Protein AF-A0A3C0IN66-F1 (afdb_monomer)

Secondary structure (DSSP, 8-state):
-------S---SS--TT--GGG--------HHHHHHHHHHHHHHS---B-HHHHHHHHHHHHTGGG--TT--------SBGGGGTTTTT-HHHHHHTT-S----HHHHHHTTTTS----B-TTS-HHHHHHHHHHHT-SEEEEEETTEEEEEEETT-

Structure (mmCIF, N/CA/C/O backbone):
data_AF-A0A3C0IN66-F1
#
_entry.id   AF-A0A3C0IN66-F1
#
loop_
_atom_site.group_PDB
_atom_site.id
_atom_site.type_symbol
_atom_site.label_atom_id
_atom_site.label_alt_id
_atom_site.label_comp_id
_atom_site.label_asym_id
_atom_site.label_entity_id
_atom_site.label_seq_id
_atom_site.pdbx_PDB_ins_code
_atom_site.Cartn_x
_atom_site.Cartn_y
_atom_site.Cartn_z
_atom_site.occupancy
_atom_site.B_iso_or_equiv
_atom_site.auth_seq_id
_atom_site.auth_comp_id
_atom_site.auth_asym_id
_atom_site.auth_atom_id
_atom_site.pdbx_PDB_model_num
ATOM 1 N N . VAL A 1 1 ? 10.793 20.021 -8.475 1.00 52.59 1 VAL A N 1
ATOM 2 C CA . VAL A 1 1 ? 10.929 18.643 -7.956 1.00 52.59 1 VAL A CA 1
ATOM 3 C C . VAL A 1 1 ? 9.910 18.476 -6.844 1.00 52.59 1 VAL A C 1
ATOM 5 O O . VAL A 1 1 ? 9.928 19.275 -5.914 1.00 52.59 1 VAL A O 1
ATOM 8 N N . HIS A 1 2 ? 8.963 17.547 -6.983 1.00 58.25 2 HIS A N 1
ATOM 9 C CA . HIS A 1 2 ? 8.057 17.203 -5.886 1.00 58.25 2 HIS A CA 1
ATOM 10 C C . HIS A 1 2 ? 8.738 16.137 -5.024 1.00 58.25 2 HIS A C 1
ATOM 12 O O . HIS A 1 2 ? 9.282 15.193 -5.594 1.00 58.25 2 HIS A O 1
ATOM 18 N N . PRO A 1 3 ? 8.756 16.277 -3.690 1.00 66.19 3 PRO A N 1
ATOM 19 C CA . PRO A 1 3 ? 9.282 15.228 -2.830 1.00 66.19 3 PRO A CA 1
ATOM 20 C C . PRO A 1 3 ? 8.406 13.977 -2.962 1.00 66.19 3 PRO A C 1
ATOM 22 O O . PRO A 1 3 ? 7.180 14.077 -2.906 1.00 66.19 3 PRO A O 1
ATOM 25 N N . TYR A 1 4 ? 9.043 12.823 -3.138 1.00 74.00 4 TYR A N 1
ATOM 26 C CA . TYR A 1 4 ? 8.406 11.509 -3.174 1.00 74.00 4 TYR A CA 1
ATOM 27 C C . TYR A 1 4 ? 8.953 10.638 -2.040 1.00 74.00 4 TYR A C 1
ATOM 29 O O . TYR A 1 4 ? 10.041 10.883 -1.512 1.00 74.00 4 TYR A O 1
ATOM 37 N N . ILE A 1 5 ? 8.154 9.668 -1.606 1.00 75.06 5 ILE A N 1
ATOM 38 C CA . ILE A 1 5 ? 8.457 8.800 -0.460 1.00 75.06 5 ILE A CA 1
ATOM 39 C C . ILE A 1 5 ? 9.128 7.505 -0.927 1.00 75.06 5 ILE A C 1
ATOM 41 O O . ILE A 1 5 ? 9.849 6.873 -0.151 1.00 75.06 5 ILE A O 1
ATOM 45 N N . SER A 1 6 ? 8.902 7.100 -2.178 1.00 71.75 6 SER A N 1
ATOM 46 C CA . SER A 1 6 ? 9.569 5.948 -2.769 1.00 71.75 6 SER A CA 1
ATOM 47 C C . SER A 1 6 ? 11.091 6.102 -2.787 1.00 71.75 6 SER A C 1
ATOM 49 O O . SER A 1 6 ? 11.629 7.150 -3.124 1.00 71.75 6 SER A O 1
ATOM 51 N N . GLU A 1 7 ? 11.807 5.036 -2.443 1.00 78.50 7 GLU A N 1
ATOM 52 C CA . GLU A 1 7 ? 13.271 5.044 -2.374 1.00 78.50 7 GLU A CA 1
ATOM 53 C C . GLU A 1 7 ? 13.877 4.241 -3.526 1.00 78.50 7 GLU A C 1
ATOM 55 O O . GLU A 1 7 ? 13.373 3.174 -3.884 1.00 78.50 7 GLU A O 1
ATOM 60 N N . GLY A 1 8 ? 14.999 4.731 -4.058 1.00 76.00 8 GLY A N 1
ATOM 61 C CA . GLY A 1 8 ? 15.850 3.992 -4.994 1.00 76.00 8 GLY A CA 1
ATOM 62 C C . GLY A 1 8 ? 15.572 4.210 -6.483 1.00 76.00 8 GLY A C 1
ATOM 63 O O . GLY A 1 8 ? 16.210 3.547 -7.293 1.00 76.00 8 GLY A O 1
ATOM 64 N N . PHE A 1 9 ? 14.653 5.103 -6.859 1.00 80.56 9 PHE A N 1
ATOM 65 C CA . PHE A 1 9 ? 14.418 5.487 -8.255 1.00 80.56 9 PHE A CA 1
ATOM 66 C C . PHE A 1 9 ? 13.872 6.919 -8.364 1.00 80.56 9 PHE A C 1
ATOM 68 O O . PHE A 1 9 ? 13.266 7.425 -7.420 1.00 80.56 9 PHE A O 1
ATOM 75 N N . GLY A 1 10 ? 14.086 7.544 -9.527 1.00 82.31 10 GLY A N 1
ATOM 76 C CA . GLY A 1 10 ? 13.829 8.967 -9.764 1.00 82.31 10 GLY A CA 1
ATOM 77 C C . GLY A 1 10 ? 15.018 9.835 -9.348 1.00 82.31 10 GLY A C 1
ATOM 78 O O . GLY A 1 10 ? 15.643 9.568 -8.329 1.00 82.31 10 GLY A O 1
ATOM 79 N N . GLU A 1 11 ? 15.330 10.847 -10.153 1.00 82.25 11 GLU A N 1
ATOM 80 C CA . GLU A 1 11 ? 16.369 11.850 -9.892 1.00 82.25 11 GLU A CA 1
ATOM 81 C C . GLU A 1 11 ? 15.915 13.201 -10.459 1.00 82.25 11 GLU A C 1
ATOM 83 O O . GLU A 1 11 ? 15.047 13.262 -11.338 1.00 82.25 11 GLU A O 1
ATOM 88 N N . ASP A 1 12 ? 16.484 14.299 -9.962 1.00 84.00 12 ASP A N 1
ATOM 89 C CA . ASP A 1 12 ? 16.214 15.652 -10.464 1.00 84.00 12 ASP A CA 1
ATOM 90 C C . ASP A 1 12 ? 17.109 16.064 -11.648 1.00 84.00 12 ASP A C 1
ATOM 92 O O . ASP A 1 12 ? 16.958 17.160 -12.196 1.00 84.00 12 ASP A O 1
ATOM 96 N N . PHE A 1 13 ? 17.986 15.162 -12.087 1.00 87.50 13 PHE A N 1
ATOM 97 C CA . PHE A 1 13 ? 18.845 15.297 -13.256 1.00 87.50 13 PHE A CA 1
ATOM 98 C C . PHE A 1 13 ? 18.837 14.012 -14.096 1.00 87.50 13 PHE A C 1
ATOM 100 O O . PHE A 1 13 ? 18.349 12.968 -13.669 1.00 87.50 13 PHE A O 1
ATOM 107 N N . VAL A 1 14 ? 19.388 14.088 -15.311 1.00 87.94 14 VAL A N 1
ATOM 108 C CA . VAL A 1 14 ? 19.568 12.928 -16.195 1.00 87.94 14 VAL A CA 1
ATOM 109 C C . VAL A 1 14 ? 21.000 12.401 -16.036 1.00 87.94 14 VAL A C 1
ATOM 111 O O . VAL A 1 14 ? 21.933 13.137 -16.366 1.00 87.94 14 VAL A O 1
ATOM 114 N N . PRO A 1 15 ? 21.208 11.169 -15.536 1.00 90.56 15 PRO A N 1
ATOM 115 C CA . PRO A 1 15 ? 22.543 10.588 -15.401 1.00 90.56 15 PRO A CA 1
ATOM 116 C C . PRO A 1 15 ? 23.244 10.379 -16.752 1.00 90.56 15 PRO A C 1
ATOM 118 O O . PRO A 1 15 ? 22.599 10.060 -17.745 1.00 90.56 15 PRO A O 1
ATOM 121 N N . GLU A 1 16 ? 24.577 10.479 -16.796 1.00 94.81 16 GLU A N 1
ATOM 122 C CA . GLU A 1 16 ? 25.351 10.273 -18.038 1.00 94.81 16 GLU A CA 1
ATOM 123 C C . GLU A 1 16 ? 25.232 8.847 -18.597 1.00 94.81 16 GLU A C 1
ATOM 125 O O . GLU A 1 16 ? 25.336 8.633 -19.801 1.00 94.81 16 GLU A O 1
ATOM 130 N N . ASN A 1 17 ? 24.999 7.863 -17.726 1.00 93.12 17 ASN A N 1
ATOM 131 C CA . ASN A 1 17 ? 24.793 6.466 -18.104 1.00 93.12 17 ASN A CA 1
ATOM 132 C C . ASN A 1 17 ? 23.333 6.142 -18.466 1.00 93.12 17 ASN A C 1
ATOM 134 O O . ASN A 1 17 ? 22.985 4.966 -18.572 1.00 93.12 17 ASN A O 1
ATOM 138 N N . TYR A 1 18 ? 22.476 7.154 -18.614 1.00 91.75 18 TYR A N 1
ATOM 139 C CA . TYR A 1 18 ? 21.074 6.985 -18.966 1.00 91.75 18 TYR A CA 1
ATOM 140 C C . TYR A 1 18 ? 20.843 7.236 -20.458 1.00 91.75 18 TYR A C 1
ATOM 142 O O . TYR A 1 18 ? 20.852 8.375 -20.926 1.00 91.75 18 TYR A O 1
ATOM 150 N N . ASP A 1 19 ? 20.605 6.162 -21.207 1.00 95.12 19 ASP A N 1
ATOM 151 C CA . ASP A 1 19 ? 20.274 6.235 -22.628 1.00 95.12 19 ASP A CA 1
ATOM 152 C C . ASP A 1 19 ? 18.750 6.268 -22.820 1.00 95.12 19 ASP A C 1
ATOM 154 O O . ASP A 1 19 ? 18.067 5.254 -22.698 1.00 95.12 19 ASP A O 1
ATOM 158 N N . MET A 1 20 ? 18.199 7.447 -23.120 1.00 93.12 20 MET A N 1
ATOM 159 C CA . MET A 1 20 ? 16.764 7.606 -23.390 1.00 93.12 20 MET A CA 1
ATOM 160 C C . MET A 1 20 ? 16.325 6.975 -24.716 1.00 93.12 20 MET A C 1
ATOM 162 O O . MET A 1 20 ? 15.134 6.744 -24.898 1.00 93.12 20 MET A O 1
ATOM 166 N N . SER A 1 21 ? 17.247 6.712 -25.650 1.00 96.38 21 SER A N 1
ATOM 167 C CA . SER A 1 21 ? 16.892 6.226 -26.991 1.00 96.38 21 SER A CA 1
ATOM 168 C C . SER A 1 21 ? 16.368 4.789 -27.000 1.00 96.38 21 SER A C 1
ATOM 170 O O . SER A 1 21 ? 15.714 4.388 -27.959 1.00 96.38 21 SER A O 1
ATOM 172 N N . VAL A 1 22 ? 16.615 4.036 -25.924 1.00 96.44 22 VAL A N 1
ATOM 173 C CA . VAL A 1 22 ? 16.161 2.648 -25.756 1.00 96.44 22 VAL A CA 1
ATOM 174 C C . VAL A 1 22 ? 14.875 2.528 -24.928 1.00 96.44 22 VAL A C 1
ATOM 176 O O . VAL A 1 22 ? 14.493 1.419 -24.562 1.00 96.44 22 VAL A O 1
ATOM 179 N N . ILE A 1 23 ? 14.224 3.649 -24.592 1.00 95.50 23 ILE A N 1
ATOM 180 C CA . ILE A 1 23 ? 13.008 3.678 -23.771 1.00 95.50 23 ILE A CA 1
ATOM 181 C C . ILE A 1 23 ? 11.822 4.152 -24.609 1.00 95.50 23 ILE A C 1
ATOM 183 O O . ILE A 1 23 ? 11.754 5.311 -25.012 1.00 95.50 23 ILE A O 1
ATOM 187 N N . ASP A 1 24 ? 10.847 3.266 -24.807 1.00 95.31 24 ASP A N 1
ATOM 188 C CA . ASP A 1 24 ? 9.656 3.557 -25.612 1.00 95.31 24 ASP A CA 1
ATOM 189 C C . ASP A 1 24 ? 8.560 4.314 -24.844 1.00 95.31 24 ASP A C 1
ATOM 191 O O . ASP A 1 24 ? 7.775 5.057 -25.434 1.00 95.31 24 ASP A O 1
ATOM 195 N N . HIS A 1 25 ? 8.452 4.098 -23.528 1.00 93.81 25 HIS A N 1
ATOM 196 C CA . HIS A 1 25 ? 7.342 4.616 -22.723 1.00 93.81 25 HIS A CA 1
ATOM 197 C C . HIS A 1 25 ? 7.734 4.840 -21.261 1.00 93.81 25 HIS A C 1
ATOM 199 O O . HIS A 1 25 ? 8.490 4.065 -20.678 1.00 93.81 25 HIS A O 1
ATOM 205 N N . PHE A 1 26 ? 7.139 5.866 -20.652 1.00 93.50 26 PHE A N 1
ATOM 206 C CA . PHE A 1 26 ? 7.241 6.162 -19.225 1.00 93.50 26 PHE A CA 1
ATOM 207 C C . PHE A 1 26 ? 5.872 6.036 -18.570 1.00 93.50 26 PHE A C 1
ATOM 209 O O . PHE A 1 26 ? 4.938 6.739 -18.949 1.00 93.50 26 PHE A O 1
ATOM 216 N N . GLU A 1 27 ? 5.771 5.181 -17.556 1.00 95.31 27 GLU A N 1
ATOM 217 C CA . GLU A 1 27 ? 4.560 5.034 -16.754 1.00 95.31 27 GLU A CA 1
ATOM 218 C C . GLU A 1 27 ? 4.784 5.622 -15.361 1.00 95.31 27 GLU A C 1
ATOM 220 O O . GLU A 1 27 ? 5.710 5.229 -14.650 1.00 95.31 27 GLU A O 1
ATOM 225 N N . GLN A 1 28 ? 3.946 6.583 -14.973 1.00 94.25 28 GLN A N 1
ATOM 226 C CA . GLN A 1 28 ? 4.019 7.201 -13.653 1.00 94.25 28 GLN A CA 1
ATOM 227 C C . GLN A 1 28 ? 3.127 6.446 -12.671 1.00 94.25 28 GLN A C 1
ATOM 229 O O . GLN A 1 28 ? 1.954 6.196 -12.938 1.00 94.25 28 GLN A O 1
ATOM 234 N N . VAL A 1 29 ? 3.682 6.118 -11.510 1.00 95.38 29 VAL A N 1
ATOM 235 C CA . VAL A 1 29 ? 2.978 5.417 -10.435 1.00 95.38 29 VAL A CA 1
ATOM 236 C C . VAL A 1 29 ? 3.032 6.278 -9.187 1.00 95.38 29 VAL A C 1
ATOM 238 O O . VAL A 1 29 ? 4.084 6.822 -8.850 1.00 95.38 29 VAL A O 1
ATOM 241 N N . THR A 1 30 ? 1.898 6.421 -8.504 1.00 94.81 30 THR A N 1
ATOM 242 C CA . THR A 1 30 ? 1.859 7.193 -7.262 1.00 94.81 30 THR A CA 1
ATOM 243 C C . THR A 1 30 ? 2.558 6.436 -6.136 1.00 94.81 30 THR A C 1
ATOM 245 O O . THR A 1 30 ? 2.569 5.202 -6.106 1.00 94.81 30 THR A O 1
ATOM 248 N N . ASP A 1 31 ? 3.088 7.173 -5.158 1.00 94.44 31 ASP A N 1
ATOM 249 C CA . ASP A 1 31 ? 3.663 6.574 -3.953 1.00 94.44 31 ASP A CA 1
ATOM 250 C C . ASP A 1 31 ? 2.671 5.589 -3.300 1.00 94.44 31 ASP A C 1
ATOM 252 O O . ASP A 1 31 ? 3.030 4.450 -2.986 1.00 94.44 31 ASP A O 1
ATOM 256 N N . LYS A 1 32 ? 1.405 5.990 -3.141 1.00 95.50 32 LYS A N 1
ATOM 257 C CA . LYS A 1 32 ? 0.370 5.146 -2.530 1.00 95.50 32 LYS A CA 1
ATOM 258 C C . LYS A 1 32 ? 0.206 3.826 -3.280 1.00 95.50 32 LYS A C 1
ATOM 260 O O . LYS A 1 32 ? 0.232 2.770 -2.647 1.00 95.50 32 LYS A O 1
ATOM 265 N N . ASP A 1 33 ? 0.063 3.878 -4.601 1.00 96.50 33 ASP A N 1
ATOM 266 C CA . ASP A 1 33 ? -0.223 2.683 -5.397 1.00 96.50 33 ASP A CA 1
ATOM 267 C C . ASP A 1 33 ? 0.969 1.722 -5.400 1.00 96.50 33 ASP A C 1
ATOM 269 O O . ASP A 1 33 ? 0.790 0.520 -5.201 1.00 96.50 33 ASP A O 1
ATOM 273 N N . GLY A 1 34 ? 2.196 2.244 -5.504 1.00 96.62 34 GLY A N 1
ATOM 274 C CA . GLY A 1 34 ? 3.408 1.432 -5.390 1.00 96.62 34 GLY A CA 1
ATOM 275 C C . GLY A 1 34 ? 3.543 0.752 -4.022 1.00 96.62 34 GLY A C 1
ATOM 276 O O . GLY A 1 34 ? 3.874 -0.433 -3.945 1.00 96.62 34 GLY A O 1
ATOM 277 N N . ALA A 1 35 ? 3.231 1.462 -2.931 1.00 96.19 35 ALA A N 1
ATOM 278 C CA . ALA A 1 35 ? 3.336 0.922 -1.575 1.00 96.19 35 ALA A CA 1
ATOM 279 C C . ALA A 1 35 ? 2.281 -0.159 -1.314 1.00 96.19 35 ALA A C 1
ATOM 281 O O . ALA A 1 35 ? 2.581 -1.211 -0.743 1.00 96.19 35 ALA A O 1
ATOM 282 N N . VAL A 1 36 ? 1.043 0.081 -1.758 1.00 96.69 36 VAL A N 1
ATOM 283 C CA . VAL A 1 36 ? -0.040 -0.904 -1.682 1.00 96.69 36 VAL A CA 1
ATOM 284 C C . VAL A 1 36 ? 0.313 -2.134 -2.514 1.00 96.69 36 VAL A C 1
ATOM 286 O O . VAL A 1 36 ? 0.163 -3.254 -2.024 1.00 96.69 36 VAL A O 1
ATOM 289 N N . MET A 1 37 ? 0.839 -1.950 -3.726 1.00 97.75 37 MET A N 1
ATOM 290 C CA . MET A 1 37 ? 1.210 -3.064 -4.592 1.00 97.75 37 MET A CA 1
ATOM 291 C C . MET A 1 37 ? 2.358 -3.901 -4.024 1.00 97.75 37 MET A C 1
ATOM 293 O O . MET A 1 37 ? 2.276 -5.124 -4.053 1.00 97.75 37 MET A O 1
ATOM 297 N N . ALA A 1 38 ? 3.383 -3.283 -3.429 1.00 97.25 38 ALA A N 1
ATOM 298 C CA . ALA A 1 38 ? 4.468 -4.023 -2.773 1.00 97.25 38 ALA A CA 1
ATOM 299 C C . ALA A 1 38 ? 3.928 -4.984 -1.696 1.00 97.25 38 ALA A C 1
ATOM 301 O O . ALA A 1 38 ? 4.325 -6.146 -1.616 1.00 97.25 38 ALA A O 1
ATOM 302 N N . ARG A 1 39 ? 2.947 -4.532 -0.902 1.00 97.44 39 ARG A N 1
ATOM 303 C CA . ARG A 1 39 ? 2.283 -5.380 0.100 1.00 97.44 39 ARG A CA 1
ATOM 304 C C . ARG A 1 39 ? 1.424 -6.474 -0.528 1.00 97.44 39 ARG A C 1
ATOM 306 O O . ARG A 1 39 ? 1.364 -7.573 0.021 1.00 97.44 39 ARG A O 1
ATOM 313 N N . ARG A 1 40 ? 0.743 -6.177 -1.638 1.00 97.81 40 ARG A N 1
ATOM 314 C CA . ARG A 1 40 ? -0.047 -7.166 -2.382 1.00 97.81 40 ARG A CA 1
ATOM 315 C C . ARG A 1 40 ? 0.844 -8.262 -2.946 1.00 97.81 40 ARG A C 1
ATOM 317 O O . ARG A 1 40 ? 0.556 -9.416 -2.683 1.00 97.81 40 ARG A O 1
ATOM 324 N N . LEU A 1 41 ? 1.968 -7.926 -3.578 1.00 98.19 41 LEU A N 1
ATOM 325 C CA . LEU A 1 41 ? 2.957 -8.904 -4.050 1.00 98.19 41 LEU A CA 1
ATOM 326 C C . LEU A 1 41 ? 3.425 -9.844 -2.929 1.00 98.19 41 LEU A C 1
ATOM 328 O O . LEU A 1 41 ? 3.444 -11.060 -3.106 1.00 98.19 41 LEU A O 1
ATOM 332 N N . ALA A 1 42 ? 3.719 -9.310 -1.742 1.00 97.56 42 ALA A N 1
ATOM 333 C CA . ALA A 1 42 ? 4.112 -10.137 -0.604 1.00 97.56 42 ALA A CA 1
ATOM 334 C C . ALA A 1 42 ? 2.980 -11.057 -0.105 1.00 97.56 42 ALA A C 1
ATOM 336 O O . ALA A 1 42 ? 3.242 -12.182 0.314 1.00 97.56 42 ALA A O 1
ATOM 337 N N . LYS A 1 43 ? 1.727 -10.585 -0.129 1.00 97.50 43 LYS A N 1
ATOM 338 C CA . LYS A 1 43 ? 0.563 -11.304 0.414 1.00 97.50 43 LYS A CA 1
ATOM 339 C C . LYS A 1 43 ? -0.069 -12.294 -0.569 1.00 97.50 43 LYS A C 1
ATOM 341 O O . LYS A 1 43 ? -0.526 -13.349 -0.145 1.00 97.50 43 LYS A O 1
ATOM 346 N N . GLU A 1 44 ? -0.161 -11.911 -1.835 1.00 98.25 44 GLU A N 1
ATOM 347 C CA . GLU A 1 44 ? -0.859 -12.629 -2.906 1.00 98.25 44 GLU A CA 1
ATOM 348 C C . GLU A 1 44 ? 0.103 -13.585 -3.625 1.00 98.25 44 GLU A C 1
ATOM 350 O O . GLU A 1 44 ? -0.255 -14.735 -3.855 1.00 98.25 44 GLU A O 1
ATOM 355 N N . GLU A 1 45 ? 1.346 -13.155 -3.871 1.00 97.38 45 GLU A N 1
ATOM 356 C CA . GLU A 1 45 ? 2.334 -13.911 -4.661 1.00 97.38 45 GLU A CA 1
ATOM 357 C C . GLU A 1 45 ? 3.501 -14.466 -3.821 1.00 97.38 45 GLU A C 1
ATOM 359 O O . GLU A 1 45 ? 4.365 -15.178 -4.329 1.00 97.38 45 GLU A O 1
ATOM 364 N N . GLY A 1 46 ? 3.576 -14.133 -2.526 1.00 97.19 46 GLY A N 1
ATOM 365 C CA . GLY A 1 46 ? 4.689 -14.538 -1.654 1.00 97.19 46 GLY A CA 1
ATOM 366 C C . GLY A 1 46 ? 6.020 -13.844 -1.973 1.00 97.19 46 GLY A C 1
ATOM 367 O O . GLY A 1 46 ? 7.075 -14.271 -1.499 1.00 97.19 46 GLY A O 1
ATOM 368 N N . LEU A 1 47 ? 5.992 -12.768 -2.763 1.00 97.69 47 LEU A N 1
ATOM 369 C CA . LEU A 1 47 ? 7.176 -12.026 -3.188 1.00 97.69 47 LEU A CA 1
ATOM 370 C C . LEU A 1 47 ? 7.450 -10.870 -2.223 1.00 97.69 47 LEU A C 1
ATOM 372 O O . LEU A 1 47 ? 6.901 -9.778 -2.350 1.00 97.69 47 LEU A O 1
ATOM 376 N N . PHE A 1 48 ? 8.314 -11.106 -1.234 1.00 97.50 48 PHE A N 1
ATOM 377 C CA . PHE A 1 48 ? 8.678 -10.098 -0.236 1.00 97.50 48 PHE A CA 1
ATOM 378 C C . PHE A 1 48 ? 9.750 -9.127 -0.768 1.00 97.50 48 PHE A C 1
ATOM 380 O O . PHE A 1 48 ? 10.932 -9.211 -0.432 1.00 97.50 48 PHE A O 1
ATOM 387 N N . CYS A 1 49 ? 9.335 -8.202 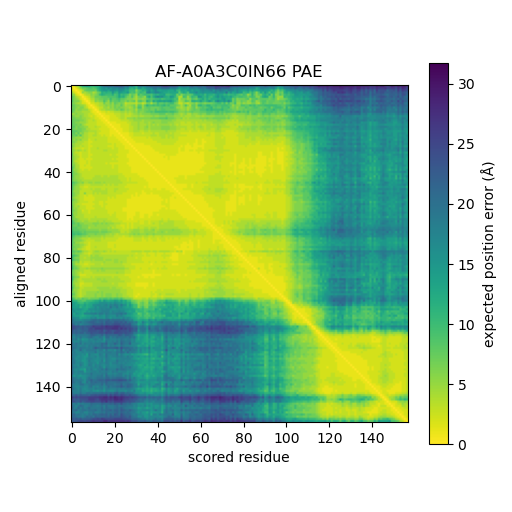-1.631 1.00 97.06 49 CYS A N 1
ATOM 388 C CA . CYS A 1 49 ? 10.198 -7.258 -2.350 1.00 97.06 49 CYS A CA 1
ATOM 389 C C . CYS A 1 49 ? 10.120 -5.821 -1.807 1.00 97.06 49 CYS A C 1
ATOM 391 O O . CYS A 1 49 ? 9.307 -5.500 -0.938 1.00 97.06 49 CYS A O 1
ATOM 393 N N . GLY A 1 50 ? 10.992 -4.940 -2.292 1.00 95.69 50 GLY A N 1
ATOM 394 C CA . GLY A 1 50 ? 10.976 -3.528 -1.924 1.00 95.69 50 GLY A CA 1
ATOM 395 C C . GLY A 1 50 ? 9.836 -2.709 -2.527 1.00 95.69 50 GLY A C 1
ATOM 396 O O . GLY A 1 50 ? 9.024 -3.185 -3.320 1.00 95.69 50 GLY A O 1
ATOM 397 N N . TYR A 1 51 ? 9.805 -1.429 -2.154 1.00 94.94 51 TYR A N 1
ATOM 398 C CA . TYR A 1 51 ? 8.809 -0.462 -2.627 1.00 94.94 51 TYR A CA 1
ATOM 399 C C . TYR A 1 51 ? 8.858 -0.303 -4.157 1.00 94.94 51 TYR A C 1
ATOM 401 O O . TYR A 1 51 ? 7.834 -0.400 -4.829 1.00 94.94 51 TYR A O 1
ATOM 409 N N . SER A 1 52 ? 10.053 -0.159 -4.732 1.00 96.12 52 SER A N 1
ATOM 410 C CA . SER A 1 52 ? 10.240 0.015 -6.180 1.00 96.12 52 SER A CA 1
ATOM 411 C C . SER A 1 52 ? 9.698 -1.154 -7.011 1.00 96.12 52 SER A C 1
ATOM 413 O O . SER A 1 52 ? 9.204 -0.943 -8.116 1.00 96.12 52 SER A O 1
ATOM 415 N N . ALA A 1 53 ? 9.729 -2.377 -6.476 1.00 97.06 53 ALA A N 1
ATOM 416 C CA . ALA A 1 53 ? 9.126 -3.546 -7.112 1.00 97.06 53 ALA A CA 1
ATOM 417 C C . ALA A 1 53 ? 7.593 -3.445 -7.162 1.00 97.06 53 ALA A C 1
ATOM 419 O O . ALA A 1 53 ? 6.990 -3.724 -8.198 1.00 97.06 53 ALA A O 1
ATOM 420 N N . GLY A 1 54 ? 6.975 -2.958 -6.081 1.00 97.12 54 GLY A N 1
ATOM 421 C CA . GLY A 1 54 ? 5.553 -2.619 -6.066 1.00 97.12 54 GLY A CA 1
ATOM 422 C C . GLY A 1 54 ? 5.198 -1.578 -7.125 1.00 97.12 54 GLY A C 1
ATOM 423 O O . GLY A 1 54 ? 4.255 -1.787 -7.884 1.00 97.12 54 GLY A O 1
ATOM 424 N N . SER A 1 55 ? 5.986 -0.504 -7.244 1.00 97.31 55 SER A N 1
ATOM 425 C CA . SER A 1 55 ? 5.782 0.512 -8.285 1.00 97.31 55 SER A CA 1
ATOM 426 C C . SER A 1 55 ? 5.955 -0.051 -9.700 1.00 97.31 55 SER A C 1
ATOM 428 O O . SER A 1 55 ? 5.130 0.223 -10.563 1.00 97.31 55 SER A O 1
ATOM 430 N N . CYS A 1 56 ? 6.972 -0.886 -9.939 1.00 97.25 56 CYS A N 1
ATOM 431 C CA . CYS A 1 56 ? 7.189 -1.545 -11.231 1.00 97.25 56 CYS A CA 1
ATOM 432 C C . CYS A 1 56 ? 5.978 -2.396 -11.643 1.00 97.25 56 CYS A C 1
ATOM 434 O O . CYS A 1 56 ? 5.456 -2.252 -12.750 1.00 97.25 56 CYS A O 1
ATOM 436 N N . PHE A 1 57 ? 5.484 -3.238 -10.733 1.00 97.75 57 PHE A N 1
ATOM 437 C CA . PHE A 1 57 ? 4.349 -4.111 -11.023 1.00 97.75 57 PHE A CA 1
ATOM 438 C C . PHE A 1 57 ? 3.031 -3.336 -11.146 1.00 97.75 57 PHE A C 1
ATOM 440 O O . PHE A 1 57 ? 2.197 -3.645 -11.992 1.00 97.75 57 PHE A O 1
ATOM 447 N N . GLN A 1 58 ? 2.845 -2.282 -10.353 1.00 98.12 58 GLN A N 1
ATOM 448 C CA . GLN A 1 58 ? 1.692 -1.395 -10.481 1.00 98.12 58 GLN A CA 1
ATOM 449 C C . GLN A 1 58 ? 1.684 -0.661 -11.832 1.00 98.12 58 GLN A C 1
ATOM 451 O O . GLN A 1 58 ? 0.629 -0.556 -12.456 1.00 98.12 58 GLN A O 1
ATOM 456 N N . GLY A 1 59 ? 2.849 -0.218 -12.316 1.00 97.56 59 GLY A N 1
ATOM 457 C CA . GLY A 1 59 ? 2.993 0.362 -13.653 1.00 97.56 59 GLY A CA 1
ATOM 458 C C . GLY A 1 59 ? 2.613 -0.632 -14.753 1.00 97.56 59 GLY A C 1
ATOM 459 O O . GLY A 1 59 ? 1.887 -0.280 -15.679 1.00 97.56 59 GLY A O 1
ATOM 460 N N . LEU A 1 60 ? 2.996 -1.906 -14.608 1.00 96.94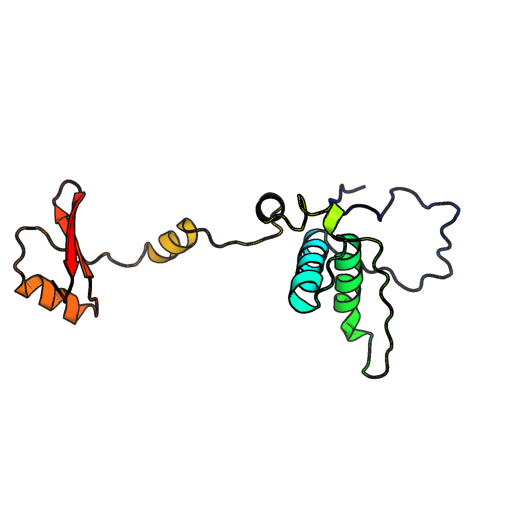 60 LEU A N 1
ATOM 461 C CA . LEU A 1 60 ? 2.521 -2.969 -15.496 1.00 96.94 60 LEU A CA 1
ATOM 462 C C . LEU A 1 60 ? 0.985 -3.078 -15.485 1.00 96.94 60 LEU A C 1
ATOM 464 O O . LEU A 1 60 ? 0.366 -3.107 -16.547 1.00 96.94 60 LEU A O 1
ATOM 468 N N . LEU A 1 61 ? 0.347 -3.091 -14.311 1.00 96.81 61 LEU A N 1
ATOM 469 C CA . LEU A 1 61 ? -1.117 -3.180 -14.234 1.00 96.81 61 LEU A CA 1
ATOM 470 C C . LEU A 1 61 ? -1.832 -1.971 -14.860 1.00 96.81 61 LEU A C 1
ATOM 472 O O . LEU A 1 61 ? -2.920 -2.138 -15.411 1.00 96.81 61 LEU A O 1
ATOM 476 N N . GLN A 1 62 ? -1.234 -0.777 -14.807 1.00 97.56 62 GLN A N 1
ATOM 477 C CA . GLN A 1 62 ? -1.737 0.418 -15.500 1.00 97.56 62 GLN A CA 1
ATOM 478 C C . GLN A 1 62 ? -1.655 0.283 -17.027 1.00 97.56 62 GLN A C 1
ATOM 480 O O . GLN A 1 62 ? -2.498 0.817 -17.743 1.00 97.56 62 GLN A O 1
ATOM 485 N N . LEU A 1 63 ? -0.682 -0.483 -17.524 1.00 96.12 63 LEU A N 1
ATOM 486 C CA . LEU A 1 63 ? -0.455 -0.737 -18.946 1.00 96.12 63 LEU A CA 1
ATOM 487 C C . LEU A 1 63 ? -1.172 -1.981 -19.483 1.00 96.12 63 LEU A C 1
ATOM 489 O O . LEU A 1 63 ? -0.987 -2.313 -20.652 1.00 96.12 63 LEU A O 1
ATOM 493 N N . LYS A 1 64 ? -1.998 -2.659 -18.677 1.00 94.75 64 LYS A N 1
ATOM 494 C CA . LYS A 1 64 ? -2.658 -3.923 -19.053 1.00 94.75 64 LYS A CA 1
ATOM 495 C C . LYS A 1 64 ? -3.401 -3.862 -20.395 1.00 94.75 64 LYS A C 1
ATOM 497 O O . LYS A 1 64 ? -3.419 -4.847 -21.116 1.00 94.75 64 LYS A O 1
ATOM 502 N N . ASP A 1 65 ? -3.970 -2.707 -20.746 1.00 95.69 65 ASP A N 1
ATOM 503 C CA . ASP A 1 65 ? -4.759 -2.534 -21.973 1.00 95.69 65 ASP A CA 1
ATOM 504 C C . ASP A 1 65 ? -3.876 -2.468 -23.238 1.00 95.69 65 ASP A C 1
ATOM 506 O O . ASP A 1 65 ? -4.385 -2.497 -24.356 1.00 95.69 65 ASP A O 1
ATOM 510 N N . LYS A 1 66 ? -2.547 -2.381 -23.074 1.00 94.88 66 LYS A N 1
ATOM 511 C CA . LYS A 1 66 ? -1.554 -2.467 -24.157 1.00 94.88 66 LYS A CA 1
ATOM 512 C C . LYS A 1 66 ? -1.017 -3.887 -24.368 1.00 94.88 66 LYS A C 1
ATOM 514 O O . LYS A 1 66 ? -0.152 -4.073 -25.219 1.00 94.88 66 LYS A O 1
ATOM 519 N N . LEU A 1 67 ? -1.473 -4.854 -23.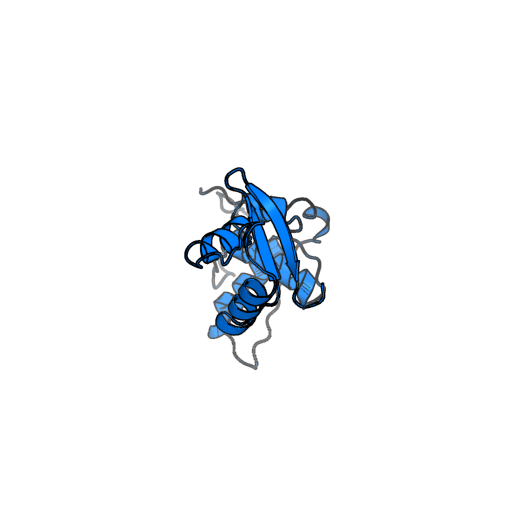576 1.00 95.31 67 LEU A N 1
ATOM 520 C CA . LEU A 1 67 ? -0.983 -6.228 -23.580 1.00 95.31 67 LEU A CA 1
ATOM 521 C C . LEU A 1 67 ? -2.095 -7.179 -24.014 1.00 95.31 67 LEU A C 1
ATOM 523 O O . LEU A 1 67 ? -3.272 -6.954 -23.733 1.00 95.31 67 LEU A O 1
ATOM 527 N N . ASP A 1 68 ? -1.705 -8.257 -24.679 1.00 95.50 68 ASP A N 1
ATOM 528 C CA . ASP A 1 68 ? -2.597 -9.340 -25.083 1.00 95.50 68 ASP A CA 1
ATOM 529 C C . ASP A 1 68 ? -2.196 -10.672 -24.430 1.00 95.50 68 ASP A C 1
ATOM 531 O O . ASP A 1 68 ? -1.220 -10.765 -23.685 1.00 95.50 68 ASP A O 1
ATOM 535 N N . GLU A 1 69 ? -2.957 -11.727 -24.713 1.00 95.38 69 GLU A N 1
ATOM 536 C CA . GLU A 1 69 ? -2.725 -13.070 -24.168 1.00 95.38 69 GLU A CA 1
ATOM 537 C C . GLU A 1 69 ? -1.403 -13.719 -24.615 1.00 95.38 69 GLU A C 1
ATOM 539 O O . GLU A 1 69 ? -0.947 -14.671 -23.985 1.00 95.38 69 GLU A O 1
ATOM 544 N N . ASN A 1 70 ? -0.778 -13.209 -25.680 1.00 97.06 70 ASN A N 1
ATOM 545 C CA . ASN A 1 70 ? 0.490 -13.715 -26.210 1.00 97.06 70 ASN A CA 1
ATOM 546 C C . ASN A 1 70 ? 1.694 -12.905 -25.707 1.00 97.06 70 ASN A C 1
ATOM 548 O O . ASN A 1 70 ? 2.845 -13.259 -25.976 1.00 97.06 70 ASN A O 1
ATOM 552 N N . SER A 1 71 ? 1.442 -11.814 -24.988 1.00 96.69 71 SER A N 1
ATOM 553 C CA . SER A 1 71 ? 2.467 -10.912 -24.490 1.00 96.69 71 SER A CA 1
ATOM 554 C C . SER A 1 71 ? 3.238 -11.551 -23.336 1.00 96.69 71 SER A C 1
ATOM 556 O O . SER A 1 71 ? 2.661 -12.010 -22.351 1.00 96.69 71 SER A O 1
ATOM 558 N N . VAL A 1 72 ? 4.570 -11.531 -23.422 1.00 96.75 72 VAL A N 1
ATOM 559 C CA . VAL A 1 72 ? 5.458 -11.933 -22.324 1.00 96.75 72 VAL A CA 1
ATOM 560 C C . VAL A 1 72 ? 6.071 -10.681 -21.724 1.00 96.75 72 VAL A C 1
ATOM 562 O O . VAL A 1 72 ? 6.811 -9.962 -22.393 1.00 96.75 72 VAL A O 1
ATOM 565 N N . VAL A 1 73 ? 5.776 -10.432 -20.451 1.00 96.31 73 VAL A N 1
ATOM 566 C CA . VAL A 1 73 ? 6.276 -9.262 -19.729 1.00 96.31 73 VAL A CA 1
ATOM 567 C C . VAL A 1 73 ? 7.291 -9.687 -18.684 1.00 96.31 73 VAL A C 1
ATOM 569 O O . VAL A 1 73 ? 7.075 -10.641 -17.939 1.00 96.31 73 VAL A O 1
ATOM 572 N N . VAL A 1 74 ? 8.392 -8.942 -18.608 1.00 97.25 74 VAL A N 1
ATOM 573 C CA . VAL A 1 74 ? 9.429 -9.129 -17.595 1.00 97.25 74 VAL A CA 1
ATOM 574 C C . VAL A 1 74 ? 9.483 -7.891 -16.707 1.00 97.25 74 VAL A C 1
ATOM 576 O O . VAL A 1 74 ? 9.736 -6.787 -17.184 1.00 97.25 74 VAL A O 1
ATOM 579 N N . CYS A 1 75 ? 9.268 -8.082 -15.405 1.00 96.62 75 CYS A N 1
ATOM 580 C CA . CYS A 1 75 ? 9.445 -7.051 -14.384 1.00 96.62 75 CYS A CA 1
ATOM 581 C C . CYS A 1 75 ? 10.735 -7.303 -13.600 1.00 96.62 75 CYS A C 1
ATOM 583 O O . CYS A 1 75 ? 11.016 -8.436 -13.209 1.00 96.62 75 CYS A O 1
ATOM 585 N N . VAL A 1 76 ? 11.498 -6.245 -13.325 1.00 96.75 76 VAL A N 1
ATOM 586 C CA . VAL A 1 76 ? 12.729 -6.325 -12.529 1.00 96.75 76 VAL A CA 1
ATOM 587 C C . VAL A 1 76 ? 12.446 -5.823 -11.117 1.00 96.75 76 VAL A C 1
ATOM 589 O O . VAL A 1 76 ? 12.037 -4.680 -10.923 1.00 96.75 76 VAL A O 1
ATOM 592 N N . PHE A 1 77 ? 12.664 -6.679 -10.118 1.00 96.44 77 PHE A N 1
ATOM 593 C CA . PHE A 1 77 ? 12.504 -6.333 -8.706 1.00 96.44 77 PHE A CA 1
ATOM 594 C C . PHE A 1 77 ? 13.873 -6.091 -8.076 1.00 96.44 77 PHE A C 1
ATOM 596 O O . PHE A 1 77 ? 14.697 -6.995 -7.971 1.00 96.44 77 PHE A O 1
ATOM 603 N N . HIS A 1 78 ? 14.111 -4.837 -7.700 1.00 94.25 78 HIS A N 1
ATOM 604 C CA . HIS A 1 78 ? 15.448 -4.314 -7.420 1.00 94.25 78 HIS A CA 1
ATOM 605 C C . HIS A 1 78 ? 16.040 -4.813 -6.099 1.00 94.25 78 HIS A C 1
ATOM 607 O O . HIS A 1 78 ? 17.251 -5.007 -6.000 1.00 94.25 78 HIS A O 1
ATOM 613 N N . ASP A 1 79 ? 15.203 -5.005 -5.076 1.00 95.00 79 ASP A N 1
ATOM 614 C CA . ASP A 1 79 ? 15.642 -5.429 -3.752 1.00 95.00 79 ASP A CA 1
ATOM 615 C C . ASP A 1 79 ? 14.538 -6.114 -2.921 1.00 95.00 79 ASP A C 1
ATOM 617 O O . ASP A 1 79 ? 13.394 -6.309 -3.345 1.00 95.00 79 ASP A O 1
ATOM 621 N N . HIS A 1 80 ? 14.925 -6.535 -1.715 1.00 94.81 80 HIS A N 1
ATOM 622 C CA . HIS A 1 80 ? 14.110 -7.331 -0.804 1.00 94.81 80 HIS A CA 1
ATOM 623 C C . HIS A 1 80 ? 13.380 -6.468 0.239 1.00 94.81 80 HIS A C 1
ATOM 625 O O . HIS A 1 80 ? 13.910 -5.478 0.746 1.00 94.81 80 HIS A O 1
ATOM 631 N N . GLY A 1 81 ? 12.187 -6.907 0.650 1.00 95.00 81 GLY A N 1
ATOM 632 C CA . GLY A 1 81 ? 11.289 -6.172 1.545 1.00 95.00 81 GLY A CA 1
ATOM 633 C C . GLY A 1 81 ? 11.822 -5.929 2.961 1.00 95.00 81 GLY A C 1
ATOM 634 O O . GLY A 1 81 ? 11.342 -5.033 3.658 1.00 95.00 81 GLY A O 1
ATOM 635 N N . SER A 1 82 ? 12.855 -6.664 3.387 1.00 95.50 82 SER A N 1
ATOM 636 C CA . SER A 1 82 ? 13.459 -6.548 4.727 1.00 95.50 82 SER A CA 1
ATOM 637 C C . SER A 1 82 ? 13.952 -5.136 5.060 1.00 95.50 82 SER A C 1
ATOM 639 O O . SER A 1 82 ? 13.894 -4.726 6.218 1.00 95.50 82 SER A O 1
ATOM 641 N N . ARG A 1 83 ? 14.381 -4.361 4.056 1.00 92.44 83 ARG A N 1
ATOM 642 C CA . ARG A 1 83 ? 14.816 -2.962 4.220 1.00 92.44 83 ARG A CA 1
ATOM 643 C C . ARG A 1 83 ? 13.667 -2.010 4.574 1.00 92.44 83 ARG A C 1
ATOM 645 O O . ARG A 1 83 ? 13.908 -0.924 5.096 1.00 92.44 83 ARG A O 1
ATOM 652 N N . TYR A 1 84 ? 12.424 -2.429 4.337 1.00 95.12 84 TYR A N 1
ATOM 653 C CA . TYR A 1 84 ? 11.222 -1.600 4.434 1.00 95.12 84 TYR A CA 1
ATOM 654 C C . TYR A 1 84 ? 10.226 -2.096 5.489 1.00 95.12 84 TYR A C 1
ATOM 656 O O . TYR A 1 84 ? 9.080 -1.645 5.506 1.00 95.12 84 TYR A O 1
ATOM 664 N N . VAL A 1 85 ? 10.650 -2.990 6.394 1.00 95.56 85 VAL A N 1
ATOM 665 C CA . VAL A 1 85 ? 9.804 -3.532 7.478 1.00 95.56 85 VAL A CA 1
ATOM 666 C C . VAL A 1 85 ? 9.207 -2.418 8.338 1.00 95.56 85 VAL A C 1
ATOM 668 O O . VAL A 1 85 ? 8.024 -2.447 8.649 1.00 95.56 85 VAL A O 1
ATOM 671 N N . GLY A 1 86 ? 10.001 -1.396 8.671 1.00 94.75 86 GLY A N 1
ATOM 672 C CA . GLY A 1 86 ? 9.537 -0.217 9.413 1.00 94.75 86 GLY A CA 1
ATOM 673 C C . GLY A 1 86 ? 8.820 0.843 8.566 1.00 94.75 86 GLY A C 1
ATOM 674 O O . GLY A 1 86 ? 8.508 1.906 9.093 1.00 94.75 86 GLY A O 1
ATOM 675 N N . LYS A 1 87 ? 8.613 0.593 7.266 1.00 94.25 87 LYS A N 1
ATOM 676 C CA . LYS A 1 87 ? 8.034 1.538 6.299 1.00 94.25 87 LYS A CA 1
ATOM 677 C C . LYS A 1 87 ? 6.790 0.942 5.638 1.00 94.25 87 LYS A C 1
ATOM 679 O O . LYS A 1 87 ? 5.776 0.793 6.304 1.00 94.25 87 LYS A O 1
ATOM 684 N N . VAL A 1 88 ? 6.855 0.554 4.361 1.00 95.31 88 VAL A N 1
ATOM 685 C CA . VAL A 1 88 ? 5.686 0.092 3.582 1.00 95.31 88 VAL A CA 1
ATOM 686 C C . VAL A 1 88 ? 5.002 -1.133 4.204 1.00 95.31 88 VAL A C 1
ATOM 688 O O . VAL A 1 88 ? 3.792 -1.307 4.086 1.00 95.31 88 VAL A O 1
ATOM 691 N N . TYR A 1 89 ? 5.765 -1.965 4.918 1.00 96.00 89 TYR A N 1
ATOM 692 C CA . TYR A 1 89 ? 5.256 -3.147 5.617 1.00 96.00 89 TYR A CA 1
ATOM 693 C C . TYR A 1 89 ? 4.772 -2.864 7.047 1.00 96.00 89 TYR A C 1
ATOM 695 O O . TYR A 1 89 ? 4.304 -3.774 7.725 1.00 96.00 89 TYR A O 1
ATOM 703 N N . ASN A 1 90 ? 4.846 -1.613 7.502 1.00 96.00 90 ASN A N 1
ATOM 704 C CA . ASN A 1 90 ? 4.323 -1.165 8.782 1.00 96.00 90 ASN A CA 1
ATOM 705 C C . ASN A 1 90 ? 2.985 -0.435 8.574 1.00 96.00 90 ASN A C 1
ATOM 707 O O . ASN A 1 90 ? 2.912 0.588 7.893 1.00 96.00 90 ASN A O 1
ATOM 711 N N . ASP A 1 91 ? 1.916 -0.950 9.181 1.00 94.69 91 ASP A N 1
ATOM 712 C CA . ASP A 1 91 ? 0.568 -0.385 9.037 1.00 94.69 91 ASP A CA 1
ATOM 713 C C . ASP A 1 91 ? 0.471 1.047 9.555 1.00 94.69 91 ASP A C 1
ATOM 715 O O . ASP A 1 91 ? -0.143 1.891 8.906 1.00 94.69 91 ASP A O 1
ATOM 719 N N . GLN A 1 92 ? 1.112 1.342 10.686 1.00 92.44 92 GLN A N 1
ATOM 720 C CA . GLN A 1 92 ? 1.122 2.682 11.265 1.00 92.44 92 GLN A CA 1
ATOM 721 C C . GLN A 1 92 ? 1.776 3.686 10.313 1.00 92.44 92 GLN A C 1
ATOM 723 O O . GLN A 1 92 ? 1.192 4.726 10.016 1.00 92.44 92 GLN A O 1
ATOM 728 N N . TRP A 1 93 ? 2.935 3.334 9.755 1.00 94.06 93 TRP A N 1
ATOM 729 C CA . TRP A 1 93 ? 3.642 4.166 8.780 1.00 94.06 93 TRP A CA 1
ATOM 730 C C . TRP A 1 93 ? 2.797 4.450 7.530 1.00 94.06 93 TRP A C 1
ATOM 732 O O . TRP A 1 93 ? 2.804 5.573 7.017 1.00 94.06 93 TRP A O 1
ATOM 742 N N . MET A 1 94 ? 2.058 3.441 7.055 1.00 94.69 94 MET A N 1
ATOM 743 C CA . MET A 1 94 ? 1.161 3.553 5.904 1.00 94.69 94 MET A CA 1
ATOM 744 C C . MET A 1 94 ? -0.064 4.428 6.204 1.00 94.69 94 MET A C 1
ATOM 746 O O . MET A 1 94 ? -0.467 5.227 5.359 1.00 94.69 94 MET A O 1
ATOM 750 N N . MET A 1 95 ? -0.653 4.302 7.397 1.00 91.75 95 MET A N 1
ATOM 751 C CA . MET A 1 95 ? -1.786 5.123 7.841 1.00 91.75 95 MET A CA 1
ATOM 752 C C . MET A 1 95 ? -1.395 6.595 7.993 1.00 91.75 95 MET A C 1
ATOM 754 O O . MET A 1 95 ? -2.106 7.467 7.502 1.00 91.75 95 MET A O 1
ATOM 758 N N . GLU A 1 96 ? -0.239 6.882 8.598 1.00 91.62 96 GLU A N 1
ATOM 759 C CA . GLU A 1 96 ? 0.283 8.249 8.766 1.00 91.62 96 GLU A CA 1
ATOM 760 C C . GLU A 1 96 ? 0.492 8.982 7.434 1.00 91.62 96 GLU A C 1
ATOM 762 O O . GLU A 1 96 ? 0.439 10.208 7.382 1.00 91.62 96 GLU A O 1
ATOM 767 N N . ARG A 1 97 ? 0.703 8.231 6.348 1.00 91.31 97 ARG A N 1
ATOM 768 C CA . ARG A 1 97 ? 0.857 8.749 4.980 1.00 91.31 97 ARG A CA 1
ATOM 769 C C . ARG A 1 97 ? -0.436 8.736 4.168 1.00 91.31 97 ARG A C 1
ATOM 771 O O . ARG A 1 97 ? -0.426 9.130 3.007 1.00 91.31 97 ARG A O 1
ATOM 778 N N . GLY A 1 98 ? -1.545 8.276 4.749 1.00 91.31 98 GLY A N 1
ATOM 779 C CA . GLY A 1 98 ? -2.826 8.143 4.051 1.00 91.31 98 GLY A CA 1
ATOM 780 C C . GLY A 1 98 ? -2.836 7.053 2.972 1.00 91.31 98 GLY A C 1
ATOM 781 O O . GLY A 1 98 ? -3.679 7.069 2.072 1.00 91.31 98 GLY A O 1
ATOM 782 N N . PHE A 1 99 ? -1.894 6.106 3.028 1.00 92.44 99 PHE A N 1
ATOM 783 C CA . PHE A 1 99 ? -1.796 5.019 2.050 1.00 92.44 99 PHE A CA 1
ATOM 784 C C . PHE A 1 99 ? -2.713 3.847 2.393 1.00 92.44 99 PHE A C 1
ATOM 786 O O . PHE A 1 99 ? -3.137 3.121 1.496 1.00 92.44 99 PHE A O 1
ATOM 793 N N . LEU A 1 100 ? -3.063 3.692 3.670 1.00 87.94 100 LEU A N 1
ATOM 794 C CA . LEU A 1 100 ? -4.099 2.771 4.123 1.00 87.94 100 LEU A CA 1
ATOM 795 C C . LEU A 1 100 ? -5.316 3.544 4.611 1.00 87.94 100 LEU A C 1
ATOM 797 O O . LEU A 1 100 ? -5.223 4.347 5.537 1.00 87.94 100 LEU A O 1
ATOM 801 N N . GLU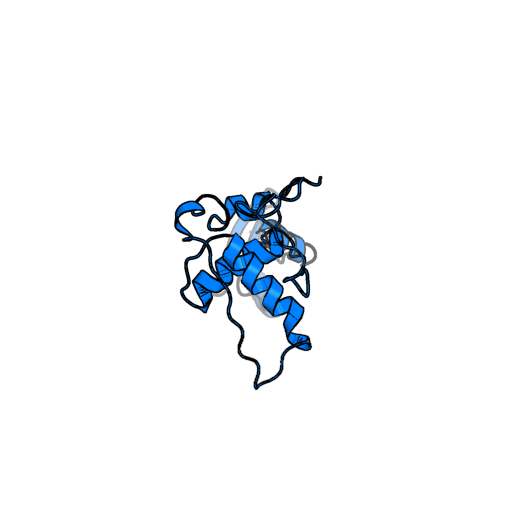 A 1 101 ? -6.468 3.237 4.026 1.00 76.38 101 GLU A N 1
ATOM 802 C CA . GLU A 1 101 ? -7.754 3.603 4.604 1.00 76.38 101 GLU A CA 1
ATOM 803 C C . GLU A 1 101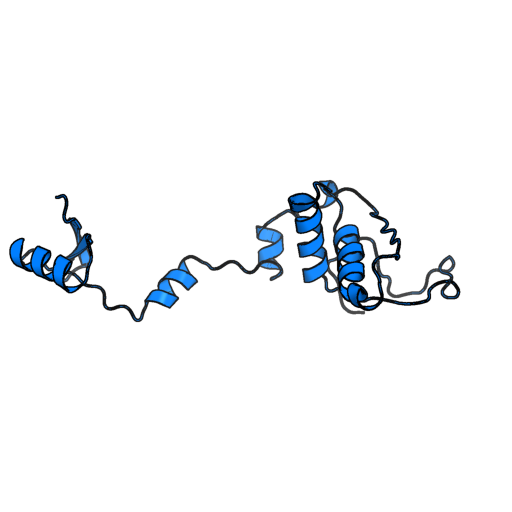 ? -8.207 2.497 5.549 1.00 76.38 101 GLU A C 1
ATOM 805 O O . GLU A 1 101 ? -8.493 1.370 5.142 1.00 76.38 101 GLU A O 1
ATOM 810 N N . VAL A 1 102 ? -8.293 2.834 6.828 1.00 76.19 102 VAL A N 1
ATOM 811 C CA . VAL A 1 102 ? -8.906 1.987 7.847 1.00 76.19 102 VAL A CA 1
ATOM 812 C C . VAL A 1 102 ? -10.111 2.703 8.418 1.00 76.19 102 VAL A C 1
ATOM 814 O O . VAL A 1 102 ? -10.027 3.853 8.843 1.00 76.19 102 VAL A O 1
ATOM 817 N N . LYS A 1 103 ? -11.239 1.994 8.466 1.00 75.44 103 LYS A N 1
ATOM 818 C CA . LYS A 1 103 ? -12.401 2.452 9.226 1.00 75.44 103 LYS A CA 1
ATOM 819 C C . LYS A 1 103 ? -12.056 2.361 10.703 1.00 75.44 103 LYS A C 1
ATOM 821 O O . LYS A 1 103 ? -11.788 1.274 11.214 1.00 75.44 103 LYS A O 1
ATOM 826 N N . THR A 1 104 ? -12.067 3.490 11.393 1.00 79.69 104 THR A N 1
ATOM 827 C CA . THR A 1 104 ? -11.883 3.505 12.839 1.00 79.69 104 THR A CA 1
ATOM 828 C C . THR A 1 104 ? -13.154 3.010 13.531 1.00 79.69 104 THR A C 1
ATOM 830 O O . THR A 1 104 ? -14.258 3.086 12.987 1.00 79.69 104 THR A O 1
ATOM 833 N N . PHE A 1 105 ? -13.034 2.553 14.782 1.00 79.56 105 PHE A N 1
ATOM 834 C CA . PHE A 1 105 ? -14.212 2.277 15.615 1.00 79.56 105 PHE A CA 1
ATOM 835 C C . PHE A 1 105 ? -15.151 3.485 15.693 1.00 79.56 105 PHE A C 1
ATOM 837 O O . PHE A 1 105 ? -16.369 3.318 15.703 1.00 79.56 105 PHE A O 1
ATOM 844 N N . ARG A 1 106 ? -14.595 4.704 15.697 1.00 78.31 106 ARG A N 1
ATOM 845 C CA . ARG A 1 106 ? -15.381 5.938 15.670 1.00 78.31 106 ARG A CA 1
ATOM 846 C C . ARG A 1 106 ? -16.223 6.035 14.403 1.00 78.31 106 ARG A C 1
ATOM 848 O O . ARG A 1 106 ? -17.388 6.375 14.534 1.00 78.31 106 ARG A O 1
ATOM 855 N N . ASP A 1 107 ? -15.680 5.702 13.234 1.00 79.62 107 ASP A N 1
ATOM 856 C CA . ASP A 1 107 ? -16.413 5.750 11.958 1.00 79.62 107 ASP A CA 1
ATOM 857 C C . ASP A 1 107 ? -17.571 4.745 11.927 1.00 79.62 107 ASP A C 1
ATOM 859 O O . ASP A 1 107 ? -18.642 5.012 11.383 1.00 79.62 107 ASP A O 1
ATOM 863 N N . ILE A 1 108 ? -17.384 3.591 12.570 1.00 79.69 108 ILE A N 1
ATOM 864 C CA . ILE A 1 108 ? -18.438 2.582 12.721 1.00 79.69 108 ILE A CA 1
ATOM 865 C C . ILE A 1 108 ? -19.533 3.080 13.676 1.00 79.69 108 ILE A C 1
ATOM 867 O O . ILE A 1 108 ? -20.720 2.911 13.398 1.00 79.69 108 ILE A O 1
ATOM 871 N N . VAL A 1 109 ? -19.153 3.688 14.805 1.00 82.44 109 VAL A N 1
ATOM 872 C CA . VAL A 1 109 ? -20.100 4.202 15.809 1.00 82.44 109 VAL A CA 1
ATOM 873 C C . VAL A 1 109 ? -20.846 5.435 15.294 1.00 82.44 109 VAL A C 1
ATOM 875 O O . VAL A 1 109 ? -22.060 5.520 15.467 1.00 82.44 109 VAL A O 1
ATOM 878 N N . SER A 1 110 ? -20.165 6.364 14.622 1.00 79.75 110 SER A N 1
ATOM 879 C CA . SER A 1 110 ? -20.783 7.556 14.030 1.00 79.75 110 SER A CA 1
ATOM 880 C C . SER A 1 110 ? -21.753 7.187 12.909 1.00 79.75 110 SER A C 1
ATOM 882 O O . SER A 1 110 ? -22.846 7.745 12.851 1.00 79.75 110 SER A O 1
ATOM 884 N N . GLY A 1 111 ? -21.439 6.163 12.108 1.00 76.38 111 GLY A 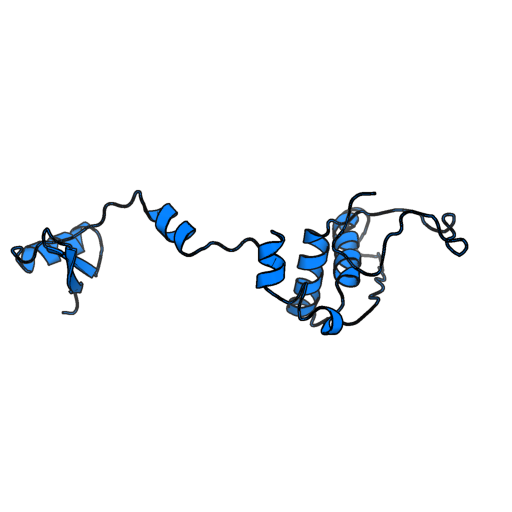N 1
ATOM 885 C CA . GLY A 1 111 ? -22.372 5.588 11.135 1.00 76.38 111 GLY A CA 1
ATOM 886 C C . GLY A 1 111 ? -23.650 5.003 11.757 1.00 76.38 111 GLY A C 1
ATOM 887 O O . GLY A 1 111 ? -24.647 4.831 11.061 1.00 76.38 111 GLY A O 1
ATOM 888 N N . ARG A 1 112 ? -23.656 4.730 13.070 1.00 75.75 112 ARG A N 1
ATOM 889 C CA . ARG A 1 112 ? -24.819 4.241 13.833 1.00 75.75 112 ARG A CA 1
ATOM 890 C C . ARG A 1 112 ? -25.534 5.334 14.634 1.00 75.75 112 ARG A C 1
ATOM 892 O O . ARG A 1 112 ? -26.539 5.027 15.271 1.00 75.75 112 ARG A O 1
ATOM 899 N N . ALA A 1 113 ? -25.072 6.589 14.604 1.00 64.69 113 ALA A N 1
ATOM 900 C CA . ALA A 1 113 ? -25.588 7.674 15.451 1.00 64.69 113 ALA A CA 1
ATOM 901 C C . ALA A 1 113 ? -27.085 7.985 15.249 1.00 64.69 113 ALA A C 1
ATOM 903 O O . ALA A 1 113 ? -27.725 8.546 16.136 1.00 64.69 113 ALA A O 1
ATOM 904 N N . HIS A 1 114 ? -27.659 7.600 14.107 1.00 67.06 114 HIS A N 1
ATOM 905 C CA . HIS A 1 114 ? -29.081 7.786 13.808 1.00 67.06 114 HIS A CA 1
ATOM 906 C C . HIS A 1 114 ? -29.985 6.648 14.303 1.00 67.06 114 HIS A C 1
ATOM 908 O O . HIS A 1 114 ? -31.208 6.783 14.266 1.00 67.06 114 HIS A O 1
ATOM 914 N N . ASN A 1 115 ? -29.421 5.541 14.795 1.00 74.38 115 ASN A N 1
ATOM 915 C CA . ASN A 1 115 ? -30.221 4.452 15.341 1.00 74.38 115 ASN A CA 1
ATOM 916 C C . ASN A 1 115 ? -30.664 4.808 16.760 1.00 74.38 115 ASN A C 1
ATOM 918 O O . ASN A 1 115 ? -29.844 5.020 17.654 1.00 74.38 115 ASN A O 1
ATOM 922 N N . LYS A 1 116 ? -31.982 4.857 16.978 1.00 81.06 116 LYS A N 1
ATOM 923 C CA . LYS A 1 116 ? -32.553 5.075 18.308 1.00 81.06 116 LYS A CA 1
ATOM 924 C C . LYS A 1 116 ? -32.111 3.940 19.233 1.00 81.06 116 LYS A C 1
ATOM 926 O O . LYS A 1 116 ? -32.491 2.792 19.023 1.00 81.06 116 LYS A O 1
ATOM 931 N N . LEU A 1 117 ? -31.352 4.273 20.276 1.00 85.62 117 LEU A N 1
ATOM 932 C CA . LEU A 1 117 ? -30.988 3.313 21.313 1.00 85.62 117 LEU A CA 1
ATOM 933 C C . LEU A 1 117 ? -32.237 2.919 22.109 1.00 85.62 117 LEU A C 1
ATOM 935 O O . LEU A 1 117 ? -32.794 3.737 22.847 1.00 85.62 117 LEU A O 1
ATOM 939 N N . ILE A 1 118 ? -32.669 1.669 21.967 1.00 91.81 118 ILE A N 1
ATOM 940 C CA . ILE A 1 118 ? -33.733 1.094 22.791 1.00 91.81 118 ILE A CA 1
ATOM 941 C C . ILE A 1 118 ? -33.138 0.778 24.164 1.00 91.81 118 ILE A C 1
ATOM 943 O O . ILE A 1 118 ? -32.137 0.076 24.258 1.00 91.81 118 ILE A O 1
ATOM 947 N N . ASN A 1 119 ? -33.718 1.341 25.220 1.00 92.81 119 ASN A N 1
ATOM 948 C CA . ASN A 1 119 ? -33.279 1.156 26.601 1.00 92.81 119 ASN A CA 1
ATOM 949 C C . ASN A 1 119 ? -34.489 1.060 27.540 1.00 92.81 119 ASN A C 1
ATOM 951 O O . ASN A 1 119 ? -35.594 1.463 27.168 1.00 92.81 119 ASN A O 1
ATOM 955 N N . VAL A 1 120 ? -34.267 0.540 28.747 1.00 93.88 120 VAL A N 1
ATOM 956 C CA . VAL A 1 120 ? -35.264 0.495 29.831 1.00 93.88 120 VAL A CA 1
ATOM 957 C C . VAL A 1 120 ? -34.714 1.135 31.105 1.00 93.88 120 VAL A C 1
ATOM 959 O O . VAL A 1 120 ? -33.509 1.203 31.311 1.00 93.88 120 VAL A O 1
ATOM 962 N N . ASN A 1 121 ? -35.602 1.592 31.982 1.00 93.75 121 ASN A N 1
ATOM 963 C CA . ASN A 1 121 ? -35.280 2.051 33.345 1.00 93.75 121 ASN A CA 1
ATOM 964 C C . ASN A 1 121 ? -35.372 0.874 34.340 1.00 93.75 121 ASN A C 1
ATOM 966 O O . ASN A 1 121 ? -36.255 0.040 34.140 1.00 93.75 121 ASN A O 1
ATOM 970 N N . PRO A 1 122 ? -34.554 0.826 35.417 1.00 92.75 122 PRO A N 1
ATOM 971 C CA . PRO A 1 122 ? -34.714 -0.113 36.539 1.00 92.75 122 PRO A CA 1
ATOM 972 C C . PRO A 1 122 ? -36.139 -0.314 37.092 1.00 92.75 122 PRO A C 1
ATOM 974 O O . PRO A 1 122 ? -36.404 -1.340 37.708 1.00 92.75 122 PRO A O 1
ATOM 977 N N . SER A 1 123 ? -37.051 0.645 36.912 1.00 93.06 123 SER A N 1
ATOM 978 C CA . SER A 1 123 ? -38.455 0.535 37.323 1.00 93.06 123 SER A CA 1
ATOM 979 C C . SER A 1 123 ? -39.356 -0.215 36.334 1.00 93.06 123 SER A C 1
ATOM 981 O O . SER A 1 123 ? -40.496 -0.507 36.686 1.00 93.06 123 SER A O 1
ATOM 983 N N . HIS A 1 124 ? -38.902 -0.475 35.102 1.00 93.44 124 HIS A N 1
ATOM 984 C CA . HIS A 1 124 ? -39.670 -1.260 34.133 1.00 93.44 124 HIS A CA 1
ATOM 985 C C . HIS A 1 124 ? -39.688 -2.734 34.525 1.00 93.44 124 HIS A C 1
ATOM 987 O O . HIS A 1 124 ? -38.728 -3.287 35.059 1.00 93.44 124 HIS A O 1
ATOM 993 N N . THR A 1 125 ? -40.798 -3.381 34.210 1.00 94.44 125 THR A N 1
ATOM 994 C CA . THR A 1 125 ? -40.996 -4.808 34.419 1.00 94.44 125 THR A CA 1
ATOM 995 C C . THR A 1 125 ? -40.266 -5.635 33.360 1.00 94.44 125 THR A C 1
ATOM 997 O O . THR A 1 125 ? -40.037 -5.199 32.230 1.00 94.44 125 THR A O 1
ATOM 1000 N N . VAL A 1 126 ? -39.974 -6.893 33.698 1.00 91.56 126 VAL A N 1
ATOM 1001 C CA . VAL A 1 126 ? -39.404 -7.869 32.752 1.00 91.56 126 VAL A CA 1
ATOM 1002 C C . VAL A 1 126 ? -40.300 -8.038 31.518 1.00 91.56 126 VAL A C 1
ATOM 1004 O O . VAL A 1 126 ? -39.805 -8.130 30.399 1.00 91.56 126 VAL A O 1
ATOM 1007 N N . ALA A 1 127 ? -41.625 -8.017 31.698 1.00 93.69 127 ALA A N 1
ATOM 1008 C CA . ALA A 1 127 ? -42.578 -8.142 30.597 1.00 93.69 127 ALA A CA 1
ATOM 1009 C C . ALA A 1 127 ? -42.460 -6.994 29.578 1.00 93.69 127 ALA A C 1
ATOM 1011 O O . ALA A 1 127 ? -42.514 -7.235 28.373 1.00 93.69 127 ALA A O 1
ATOM 1012 N N . GLU A 1 128 ? -42.258 -5.759 30.045 1.00 93.88 128 GLU A N 1
ATOM 1013 C CA . GLU A 1 128 ? -42.058 -4.594 29.173 1.00 93.88 128 GLU A CA 1
ATOM 1014 C C . GLU A 1 128 ? -40.746 -4.694 28.391 1.00 93.88 128 GLU A C 1
ATOM 1016 O O . GLU A 1 128 ? -40.717 -4.401 27.194 1.00 93.88 128 GLU A O 1
ATOM 1021 N N . ALA A 1 129 ? -39.677 -5.171 29.032 1.00 92.88 129 ALA A N 1
ATOM 1022 C CA . ALA A 1 129 ? -38.413 -5.427 28.355 1.00 92.88 129 ALA A CA 1
ATOM 1023 C C . ALA A 1 129 ? -38.540 -6.499 27.261 1.00 92.88 129 ALA A C 1
ATOM 1025 O O . ALA A 1 129 ? -38.117 -6.266 26.131 1.00 92.88 129 ALA A O 1
ATOM 1026 N N . VAL A 1 130 ? -39.189 -7.632 27.553 1.00 92.56 130 VAL A N 1
ATOM 1027 C CA . VAL A 1 130 ? -39.425 -8.706 26.568 1.00 92.56 130 VAL A CA 1
ATOM 1028 C C . VAL A 1 130 ? -40.300 -8.218 25.408 1.00 92.56 130 VAL A C 1
ATOM 1030 O O . VAL A 1 130 ? -40.070 -8.575 24.2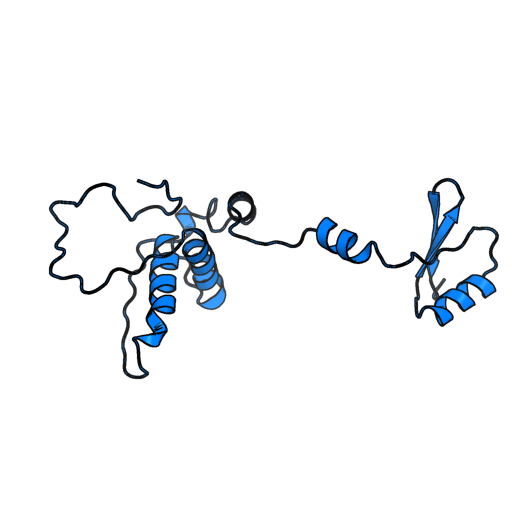52 1.00 92.56 130 VAL A O 1
ATOM 1033 N N . ALA A 1 131 ? -41.293 -7.368 25.680 1.00 93.81 131 ALA A N 1
ATOM 1034 C CA . ALA A 1 131 ? -42.111 -6.765 24.631 1.00 93.81 131 ALA A CA 1
ATOM 1035 C C . ALA A 1 131 ? -41.283 -5.850 23.711 1.00 93.81 131 ALA A C 1
ATOM 1037 O O . ALA A 1 131 ? -41.480 -5.868 22.495 1.00 93.81 131 ALA A O 1
ATOM 1038 N N . LEU A 1 132 ? -40.340 -5.080 24.266 1.00 93.50 132 LEU A N 1
ATOM 1039 C CA . LEU A 1 132 ? -39.405 -4.269 23.485 1.00 93.50 132 LEU A CA 1
ATOM 1040 C C . LEU A 1 132 ? -38.439 -5.133 22.667 1.00 93.50 132 LEU A C 1
ATOM 1042 O O . LEU A 1 132 ? -38.243 -4.830 21.492 1.00 93.50 132 LEU A O 1
ATOM 1046 N N . MET A 1 133 ? -37.903 -6.212 23.247 1.00 93.31 133 MET A N 1
ATOM 1047 C CA . MET A 1 133 ? -37.036 -7.177 22.555 1.00 93.31 133 MET A CA 1
ATOM 1048 C C . MET A 1 133 ? -37.721 -7.733 21.306 1.00 93.31 133 MET A C 1
ATOM 1050 O O . MET A 1 133 ? -37.213 -7.580 20.200 1.00 93.31 133 MET A O 1
ATOM 1054 N N . LYS A 1 134 ? -38.952 -8.237 21.452 1.00 93.00 134 LYS A N 1
ATOM 1055 C CA . LYS A 1 134 ? -39.753 -8.746 20.325 1.00 93.00 134 LYS A CA 1
ATOM 1056 C C . LYS A 1 134 ? -40.123 -7.670 19.310 1.00 93.00 134 LYS A C 1
ATOM 1058 O O . LYS A 1 134 ? -40.141 -7.929 18.114 1.00 93.00 134 LYS A O 1
ATOM 1063 N N . LYS A 1 135 ? -40.462 -6.465 19.776 1.00 94.12 135 LYS A N 1
ATOM 1064 C CA . LYS A 1 135 ? -40.882 -5.364 18.899 1.00 94.12 135 LYS A CA 1
ATOM 1065 C C . LYS A 1 135 ? -39.749 -4.873 18.001 1.00 94.12 135 LYS A C 1
ATOM 1067 O O . LYS A 1 135 ? -40.012 -4.482 16.867 1.00 94.12 135 LYS A O 1
ATOM 1072 N N . TYR A 1 136 ? -38.536 -4.810 18.538 1.00 91.12 136 TYR A N 1
ATOM 1073 C CA . TYR A 1 136 ? -37.372 -4.272 17.840 1.00 91.12 136 TYR A CA 1
ATOM 1074 C C . TYR A 1 136 ? -36.438 -5.354 17.294 1.00 91.12 136 TYR A C 1
ATOM 1076 O O . TYR A 1 136 ? -35.437 -4.992 16.686 1.00 91.12 136 TYR A O 1
ATOM 1084 N N . ASP A 1 137 ? -36.788 -6.631 17.474 1.00 92.56 137 ASP A N 1
ATOM 1085 C CA . ASP A 1 137 ? -35.986 -7.794 17.078 1.00 92.56 137 ASP A CA 1
ATOM 1086 C C . ASP A 1 137 ? -34.557 -7.716 17.646 1.00 92.56 137 ASP A C 1
ATOM 1088 O O . ASP A 1 137 ? -33.555 -7.739 16.932 1.00 92.56 137 ASP A O 1
ATOM 1092 N N . ILE A 1 138 ? -34.477 -7.509 18.965 1.00 91.50 138 ILE A N 1
ATOM 1093 C CA . ILE A 1 138 ? -33.222 -7.363 19.711 1.00 91.50 138 ILE A CA 1
ATOM 1094 C C . ILE A 1 138 ? -33.197 -8.294 20.919 1.00 91.50 138 ILE A C 1
ATOM 1096 O O . ILE A 1 138 ? -34.185 -8.423 21.632 1.00 91.50 138 ILE A O 1
ATOM 1100 N N . GLU A 1 139 ? -32.030 -8.864 21.201 1.00 93.25 139 GLU A N 1
ATOM 1101 C CA . GLU A 1 139 ? -31.837 -9.812 22.312 1.00 93.25 139 GLU A CA 1
ATOM 1102 C C . GLU A 1 139 ? -31.258 -9.153 23.573 1.00 93.25 139 GLU A C 1
ATOM 1104 O O . GLU A 1 139 ? -31.237 -9.751 24.645 1.00 93.25 139 GLU A O 1
ATOM 1109 N N . HIS A 1 140 ? -30.755 -7.920 23.450 1.00 93.38 140 HIS A N 1
ATOM 1110 C CA . HIS A 1 140 ? -30.066 -7.202 24.521 1.00 93.38 140 HIS A CA 1
ATOM 1111 C C . HIS A 1 140 ? -30.628 -5.793 24.652 1.00 93.38 140 HIS A C 1
ATOM 1113 O O . HIS A 1 140 ? -30.713 -5.056 23.667 1.00 93.38 140 HIS A O 1
ATOM 1119 N N . ILE A 1 141 ? -30.963 -5.398 25.879 1.00 94.38 141 ILE A N 1
ATOM 1120 C CA . ILE A 1 141 ? -31.421 -4.043 26.178 1.00 94.38 141 ILE A CA 1
ATOM 1121 C C . ILE A 1 141 ? -30.585 -3.463 27.328 1.00 94.38 141 ILE A C 1
ATOM 1123 O O . ILE A 1 141 ? -30.570 -4.030 28.423 1.00 94.38 141 ILE A O 1
ATOM 1127 N N . PRO A 1 142 ? -29.896 -2.325 27.130 1.00 94.62 142 PRO A N 1
ATOM 1128 C CA . PRO A 1 142 ? -29.248 -1.612 28.220 1.00 94.62 142 PRO A CA 1
ATOM 1129 C C . PRO A 1 142 ? -30.283 -1.042 29.198 1.00 94.62 142 PRO A C 1
ATOM 1131 O O . PRO A 1 142 ? -31.293 -0.449 28.805 1.00 94.62 142 PRO A O 1
ATOM 1134 N N . VAL A 1 143 ? -29.995 -1.190 30.488 1.00 94.94 143 VAL A N 1
ATOM 1135 C CA . VAL A 1 143 ? -30.766 -0.605 31.582 1.00 94.94 143 VAL A CA 1
ATOM 1136 C C . VAL A 1 143 ? -30.121 0.726 31.953 1.00 94.94 143 VAL A C 1
ATOM 1138 O O . VAL A 1 143 ? -28.972 0.765 32.388 1.00 94.94 143 VAL A O 1
ATOM 1141 N N . MET A 1 144 ? -30.851 1.823 31.788 1.00 93.81 144 MET A N 1
ATOM 1142 C CA . MET A 1 144 ? -30.384 3.186 32.032 1.00 93.81 144 MET A CA 1
ATOM 1143 C C . MET A 1 144 ? -31.097 3.760 33.257 1.00 93.81 144 MET A C 1
ATOM 1145 O O . MET A 1 144 ? -32.325 3.813 33.309 1.00 93.81 144 MET A O 1
ATOM 1149 N N . ASN A 1 145 ? -30.337 4.221 34.246 1.00 88.75 145 ASN A N 1
ATOM 1150 C CA . ASN A 1 145 ? -30.847 5.119 35.277 1.00 88.75 145 ASN A CA 1
ATOM 1151 C C . ASN A 1 145 ? -30.572 6.569 34.833 1.00 88.75 145 ASN A C 1
ATOM 1153 O O . ASN A 1 145 ? -29.712 6.810 33.992 1.00 88.75 145 ASN A O 1
ATOM 1157 N N . GLY A 1 146 ? -31.301 7.562 35.345 1.00 81.25 146 GLY A N 1
ATOM 1158 C CA . GLY A 1 146 ? -31.145 8.963 34.906 1.00 81.25 146 GLY A CA 1
ATOM 1159 C C . GLY A 1 146 ? -29.725 9.545 35.049 1.00 81.25 146 GLY A C 1
ATOM 1160 O O . GLY A 1 146 ? -29.449 10.603 34.494 1.00 81.25 146 GLY A O 1
ATOM 1161 N N . SER A 1 147 ? -28.827 8.857 35.762 1.00 86.75 147 SER A N 1
ATOM 1162 C CA . SER A 1 147 ? -27.408 9.191 35.922 1.00 86.75 147 SER A CA 1
ATOM 1163 C C . SER A 1 147 ? -26.453 8.412 35.002 1.00 86.75 147 SER A C 1
ATOM 1165 O O . SER A 1 147 ? -25.264 8.722 34.985 1.00 86.75 147 SER A O 1
ATOM 1167 N N . GLY A 1 148 ? -26.925 7.416 34.244 1.00 88.56 148 GLY A N 1
ATOM 1168 C CA . GLY A 1 148 ? -26.086 6.586 33.377 1.00 88.56 148 GLY A CA 1
ATOM 1169 C C . GLY A 1 148 ? -26.536 5.122 33.252 1.00 88.56 148 GLY A C 1
ATOM 1170 O O . GLY A 1 148 ? -27.633 4.749 33.669 1.00 88.56 148 GLY A O 1
ATOM 1171 N N . PRO A 1 149 ? -25.705 4.259 32.648 1.00 92.25 149 PRO A N 1
ATOM 1172 C CA . PRO A 1 149 ? -26.004 2.837 32.527 1.00 92.25 149 PRO A CA 1
ATOM 1173 C C . PRO A 1 149 ? -25.965 2.154 33.902 1.00 92.25 149 PRO A C 1
ATOM 1175 O O . PRO A 1 149 ? -24.971 2.223 34.620 1.00 92.25 149 PRO A O 1
ATOM 1178 N N . ALA A 1 150 ? -27.060 1.485 34.256 1.00 92.44 150 ALA A N 1
ATOM 1179 C CA . ALA A 1 150 ? -27.182 0.656 35.453 1.00 92.44 150 ALA A CA 1
ATOM 1180 C C . ALA A 1 150 ? -26.791 -0.809 35.186 1.00 92.44 150 ALA A C 1
ATOM 1182 O O . ALA A 1 150 ? -26.418 -1.524 36.111 1.00 92.44 150 ALA A O 1
ATOM 1183 N N . GLY A 1 151 ? -26.885 -1.254 33.931 1.00 92.62 151 GLY A N 1
ATOM 1184 C CA . GLY A 1 151 ? -26.567 -2.616 33.512 1.00 92.62 151 GLY A CA 1
ATOM 1185 C C . GLY A 1 151 ? -27.150 -2.929 32.138 1.00 92.62 151 GLY A C 1
ATOM 1186 O O . GLY A 1 151 ? -27.462 -2.025 31.363 1.00 92.62 151 GLY A O 1
ATOM 1187 N N . ALA A 1 152 ? -27.327 -4.210 31.842 1.00 93.06 152 ALA A N 1
ATOM 1188 C CA . ALA A 1 152 ? -28.041 -4.684 30.664 1.00 93.06 152 ALA A CA 1
ATOM 1189 C C . ALA A 1 152 ? -28.822 -5.949 31.020 1.00 93.06 152 ALA A C 1
ATOM 1191 O O . ALA A 1 152 ? -28.448 -6.671 31.940 1.00 93.06 152 ALA A O 1
ATOM 1192 N N . ILE A 1 153 ? -29.898 -6.190 30.283 1.00 92.44 153 ILE A N 1
ATOM 1193 C CA . ILE A 1 153 ? -30.685 -7.418 30.346 1.00 92.44 153 ILE A CA 1
ATOM 1194 C C . ILE A 1 153 ? -30.613 -8.109 28.991 1.00 92.44 153 ILE A C 1
ATOM 1196 O O . ILE A 1 153 ? -30.643 -7.446 27.947 1.00 92.44 153 ILE A O 1
ATOM 1200 N N . SER A 1 154 ? -30.501 -9.432 29.023 1.00 93.06 154 SER A N 1
ATOM 1201 C CA . SER A 1 154 ? -30.515 -10.282 27.838 1.00 93.06 154 SER A CA 1
ATOM 1202 C C . SER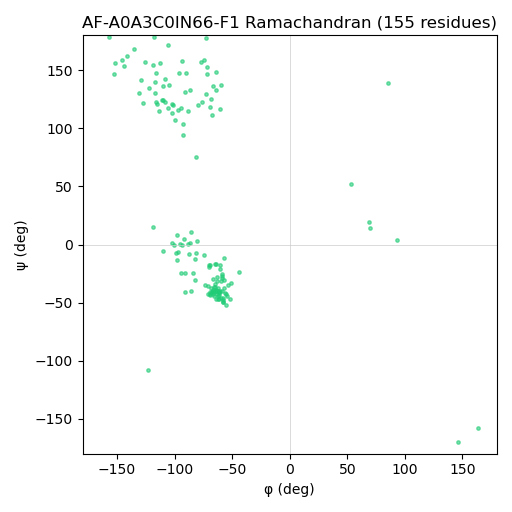 A 1 154 ? -31.772 -11.148 27.839 1.00 93.06 154 SER A C 1
ATOM 1204 O O . SER A 1 154 ? -32.345 -11.409 28.898 1.00 93.06 154 SER A O 1
ATOM 1206 N N . GLU A 1 155 ? -32.209 -11.609 26.670 1.00 86.69 155 GLU A N 1
ATOM 1207 C CA . GLU A 1 155 ? -33.315 -12.571 26.572 1.00 86.69 155 GLU A CA 1
ATOM 1208 C C . GLU A 1 155 ? -33.015 -13.882 27.332 1.00 86.69 155 GLU A C 1
ATOM 1210 O O . GLU A 1 155 ? -33.931 -14.535 27.832 1.00 86.69 155 GLU A O 1
ATOM 1215 N N . GLY A 1 156 ? -31.732 -14.238 27.480 1.00 82.44 156 GLY A N 1
ATOM 1216 C CA . GLY A 1 156 ? -31.275 -15.441 28.180 1.00 82.44 156 GLY A CA 1
ATOM 1217 C C . GLY A 1 156 ? -31.193 -15.336 29.709 1.00 82.44 156 GLY A C 1
ATOM 1218 O O . GLY A 1 156 ? -30.981 -16.364 30.355 1.00 82.44 156 GLY A O 1
ATOM 1219 N N . GLY A 1 157 ? -31.383 -14.142 30.285 1.00 66.44 157 GLY A N 1
ATOM 1220 C CA . GLY A 1 157 ? -31.133 -13.856 31.706 1.00 66.44 157 GLY A CA 1
ATOM 1221 C C . GLY A 1 157 ? -29.826 -13.117 31.945 1.00 66.44 157 GLY A C 1
ATOM 1222 O O . GLY A 1 157 ? -28.795 -13.505 31.354 1.00 66.44 157 GLY A O 1
#

Foldseek 3Di:
DDDAPAPDDDDPDDDPPDDPVPDDDDFDDHLLQLLVQCVCCCVVVVQQAGSVQSRQVSSVVVCVVVDDPPDDDDTDGDGGNPVACVASVDPVNCVVVVSDDDQDPVNVVVVCPPPDQAAAEPPDDPVVVVVVCVVVVHQKHFYADPVGTPGIDGVVD

Sequence (157 aa):
VHPYISEGFGEDFVPENYDMSVIDHFEQVTDKDGAVMARRLAKEEGLFCGYSAGSCFQGLLQLKDKLDENSVVVCVFHDHGSRYVGKVYNDQWMMERGFLEVKTFRDIVSGRAHNKLINVNPSHTVAEAVALMKKYDIEHIPVMNGSGPAGAISEGG

pLDDT: mean 90.67, std 8.56, range [52.59, 98.25]

Solvent-accessible surface area (backbone atoms only — not comparable to full-atom values): 9862 Å² total; per-residue (Å²): 135,81,93,73,84,65,65,95,66,87,71,100,66,84,58,93,89,60,70,68,89,82,57,92,78,86,74,88,61,54,61,50,54,10,36,52,34,18,51,43,37,34,72,78,70,65,43,61,35,22,53,56,28,9,26,51,53,44,35,48,64,73,46,46,89,82,55,60,97,84,62,86,83,86,85,78,67,85,50,55,25,81,86,33,49,85,35,69,71,20,67,67,53,27,40,80,70,66,55,47,92,72,87,46,74,63,57,60,50,60,75,44,68,84,59,81,82,71,66,45,45,85,87,60,53,71,68,59,52,53,51,49,25,67,73,68,74,43,62,67,37,45,25,38,44,102,90,45,80,74,51,69,48,43,82,86,106

Nearest PDB structures (foldseek):
  4pcu-assembly1_A  TM=6.591E-01  e=6.947E-10  Homo sapiens
  4coo-assembly1_B  TM=6.315E-01  e=2.490E-09  Homo sapiens
  4l28-assembly1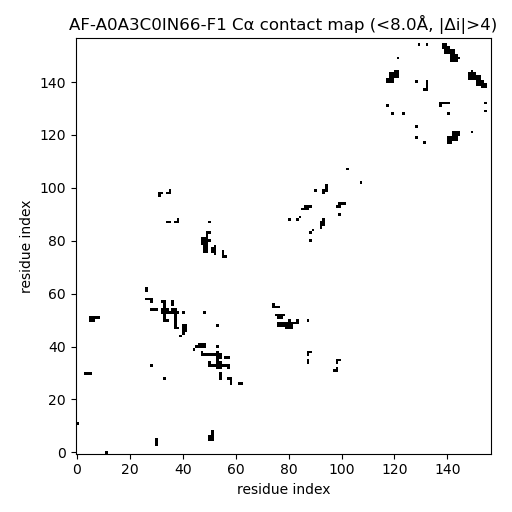_C  TM=6.419E-01  e=3.483E-09  Homo sapiens
  5mms-assembly4_D  TM=9.669E-01  e=1.925E-06  Homo sapiens
  4pcu-assembly1_B  TM=6.496E-01  e=1.428E-08  Homo sapiens

Mean predicted aligned error: 9.64 Å

Radius of gyration: 27.44 Å; Cα contacts (8 Å, |Δi|>4): 167; chains: 1; bounding box: 68×34×64 Å